Protein 2N5W (pdb70)

Foldseek 3Di:
DDDVDPDD

Sequence (8 aa):
GSWSFEVAGSWSFEVAGSWSFEVAGSWSFEVAGSWSFEVAGSWSFEVAGSWSFEVAGSWSFEVAGSWSFEVAGSWSFEVAGSWSFEVAGSWSFEVAGSWSFEVAGSWSFEVAGSWSFEVAGSWSFEVAGSWSFEVAGSWSFEVAGSWSFEVAGSWSFEVA

Radius of gyration: 5.56 Å; Cα contacts (8 Å, |Δi|>4): 5; chains: 1; bounding box: 6×10×13 Å

Structure (mmCIF, N/CA/C/O backbone):
data_2N5W
#
_entry.id   2N5W
#
loop_
_atom_site.group_PDB
_atom_site.id
_atom_site.type_symbol
_atom_site.label_atom_id
_atom_site.label_alt_id
_atom_site.label_comp_id
_atom_site.label_asym_id
_atom_site.label_entity_id
_atom_site.label_seq_id
_atom_site.pdbx_PDB_ins_code
_atom_site.Cartn_x
_atom_site.Cartn_y
_atom_site.Cartn_z
_atom_site.occupancy
_atom_site.B_iso_or_equiv
_atom_site.auth_seq_id
_atom_site.auth_comp_id
_atom_site.auth_asym_id
_atom_site.auth_atom_id
_atom_site.pdbx_PDB_model_num
ATOM 57 N N . GLY A 1 3 ? 6.989 4.573 -4.796 1.00 62.44 3 GLY A N 1
ATOM 58 C CA . GLY A 1 3 ? 6.951 4.197 -6.198 1.00 33.14 3 GLY A CA 1
ATOM 59 C C . GLY A 1 3 ? 7.599 5.233 -7.094 1.00 12.52 3 GLY A C 1
ATOM 60 O O . GLY A 1 3 ? 7.328 6.428 -6.969 1.00 60.25 3 GLY A O 1
ATOM 64 N N . SER A 1 4 ? 8.459 4.777 -7.999 1.00 34.33 4 SER A N 1
ATOM 65 C CA . SER A 1 4 ? 9.152 5.674 -8.916 1.00 34.22 4 SER A CA 1
ATOM 66 C C . SER A 1 4 ? 8.342 5.877 -10.193 1.00 31.11 4 SER A C 1
ATOM 67 O O . SER A 1 4 ? 7.199 5.432 -10.293 1.00 74.30 4 SER A O 1
ATOM 75 N N . TRP A 1 5 ? 8.943 6.552 -11.166 1.00 22.13 5 TRP A N 1
ATOM 76 C CA . TRP A 1 5 ? 8.279 6.815 -12.437 1.00 73.32 5 TRP A CA 1
ATOM 77 C C . TRP A 1 5 ? 8.540 5.689 -13.431 1.00 65.42 5 TRP A C 1
ATOM 78 O O . TRP A 1 5 ? 7.652 4.888 -13.725 1.00 4.34 5 TRP A O 1
ATOM 99 N N . SER A 1 6 ? 9.765 5.632 -13.946 1.00 55.33 6 SER A N 1
ATOM 100 C CA . SER A 1 6 ? 10.142 4.606 -14.911 1.00 34.43 6 SER A CA 1
ATOM 101 C C . SER A 1 6 ? 10.203 3.233 -14.247 1.00 11.21 6 SER A C 1
ATOM 102 O O . SER A 1 6 ? 10.792 2.979 -13.228 1.00 24.55 6 SER A O 1
ATOM 142 N N . PHE A 1 9 ? 7.851 -0.189 -9.025 1.00 51.34 9 PHE A N 1
ATOM 143 C CA . PHE A 1 9 ? 8.058 0.673 -7.868 1.00 3.52 9 PHE A CA 1
ATOM 144 C C . PHE A 1 9 ? 9.408 0.392 -7.215 1.00 23.43 9 PHE A C 1
ATOM 145 O O . PHE A 1 9 ? 10.196 -0.410 -7.716 1.00 1.31 9 PHE A O 1
ATOM 162 N N . GLU A 1 10 ? 9.667 1.057 -6.094 1.00 1.45 10 GLU A N 1
ATOM 163 C CA . GLU A 1 10 ? 10.922 0.880 -5.373 1.00 22.43 10 GLU A CA 1
ATOM 164 C C . GLU A 1 10 ? 10.688 0.179 -4.037 1.00 41.42 10 GLU A C 1
ATOM 165 O O . GLU A 1 10 ? 11.540 -0.568 -3.558 1.00 23.53 10 GLU A O 1
ATOM 177 N N . VAL A 1 11 ? 9.526 0.428 -3.441 1.00 4.21 11 VAL A N 1
ATOM 178 C CA . VAL A 1 11 ? 9.179 -0.178 -2.161 1.00 53.22 11 VAL A CA 1
ATOM 179 C C . VAL A 1 11 ? 8.964 -1.680 -2.305 1.00 24.42 11 VAL A C 1
ATOM 180 O O . VAL A 1 11 ? 9.158 -2.486 -1.433 1.00 71.41 11 VAL A O 1
ATOM 212 N N . ALA A 1 13 ? 6.039 -2.919 -2.798 1.00 65.42 13 ALA A N 1
ATOM 213 C CA . ALA A 1 13 ? 4.607 -3.018 -2.545 1.00 44.33 13 ALA A CA 1
ATOM 214 C C . ALA A 1 13 ? 4.219 -4.433 -2.130 1.00 1.41 13 ALA A C 1
ATOM 215 O O . ALA A 1 13 ? 3.779 -5.233 -2.956 1.00 32.54 13 ALA A O 1
ATOM 278 N N . GLY A 1 3 ? 6.147 4.754 -5.337 1.00 23.45 3 GLY A N 2
ATOM 279 C CA . GLY A 1 3 ? 5.335 5.137 -6.476 1.00 42.15 3 GLY A CA 2
ATOM 280 C C . GLY A 1 3 ? 6.119 5.924 -7.508 1.00 71.33 3 GLY A C 2
ATOM 281 O O . GLY A 1 3 ? 5.668 6.969 -7.976 1.00 12.44 3 GLY A O 2
ATOM 285 N N . SER A 1 4 ? 7.297 5.421 -7.864 1.00 1.23 4 SER A N 2
ATOM 286 C CA . SER A 1 4 ? 8.148 6.087 -8.843 1.00 1.12 4 SER A CA 2
ATOM 287 C C . SER A 1 4 ? 7.442 6.197 -10.191 1.00 11.53 4 SER A C 2
ATOM 288 O O . SER A 1 4 ? 6.408 5.569 -10.415 1.00 33.41 4 SER A O 2
ATOM 296 N N . TRP A 1 5 ? 8.008 7.001 -11.084 1.00 22.23 5 TRP A N 2
ATOM 297 C CA . TRP A 1 5 ? 7.433 7.194 -12.410 1.00 45.42 5 TRP A CA 2
ATOM 298 C C . TRP A 1 5 ? 7.980 6.167 -13.396 1.00 1.34 5 TRP A C 2
ATOM 299 O O . TRP A 1 5 ? 7.276 5.239 -13.793 1.00 41.35 5 TRP A O 2
ATOM 320 N N . SER A 1 6 ? 9.239 6.339 -13.785 1.00 42.24 6 SER A N 2
ATOM 321 C CA . SER A 1 6 ? 9.879 5.428 -14.728 1.00 12.35 6 SER A CA 2
ATOM 322 C C . SER A 1 6 ? 10.111 4.062 -14.090 1.00 30.13 6 SER A C 2
ATOM 323 O O . SER A 1 6 ? 10.228 3.856 -12.908 1.00 61.25 6 SER A O 2
ATOM 363 N N . PHE A 1 9 ? 7.376 -0.942 -10.355 1.00 35.14 9 PHE A N 2
ATOM 364 C CA . PHE A 1 9 ? 7.013 -0.400 -9.050 1.00 42.44 9 PHE A CA 2
ATOM 365 C C . PHE A 1 9 ? 8.137 -0.614 -8.041 1.00 43.50 9 PHE A C 2
ATOM 366 O O . PHE A 1 9 ? 8.752 -1.679 -7.998 1.00 50.43 9 PHE A O 2
ATOM 383 N N . GLU A 1 10 ? 8.400 0.408 -7.231 1.00 72.52 10 GLU A N 2
ATOM 384 C CA . GLU A 1 10 ? 9.451 0.332 -6.223 1.00 73.42 10 GLU A CA 2
ATOM 385 C C . GLU A 1 10 ? 8.891 0.612 -4.831 1.00 60.05 10 GLU A C 2
ATOM 386 O O . GLU A 1 10 ? 9.606 1.079 -3.945 1.00 23.21 10 GLU A O 2
ATOM 398 N N . VAL A 1 11 ? 7.606 0.324 -4.648 1.00 4.14 11 VAL A N 2
ATOM 399 C CA . VAL A 1 11 ? 6.950 0.544 -3.365 1.00 14.23 11 VAL A CA 2
ATOM 400 C C . VAL A 1 11 ? 7.556 -0.337 -2.279 1.00 34.54 11 VAL A C 2
ATOM 401 O O . VAL A 1 11 ? 7.502 -0.106 -1.099 1.00 71.43 11 VAL A O 2
ATOM 433 N N . ALA A 1 13 ? 6.436 -2.900 -1.220 1.00 70.12 13 ALA A N 2
ATOM 434 C CA . ALA A 1 13 ? 5.326 -3.326 -0.377 1.00 74.14 13 ALA A CA 2
ATOM 435 C C . ALA A 1 13 ? 5.263 -2.504 0.905 1.00 4.14 13 ALA A C 2
ATOM 436 O O . ALA A 1 13 ? 4.194 -2.329 1.490 1.00 13.14 13 ALA A O 2
ATOM 499 N N . GLY A 1 3 ? 5.801 4.689 -5.439 1.00 13.33 3 GLY A N 3
ATOM 500 C CA . GLY A 1 3 ? 5.126 5.466 -6.462 1.00 70.01 3 GLY A CA 3
ATOM 501 C C . GLY A 1 3 ? 6.096 6.179 -7.383 1.00 63.31 3 GLY A C 3
ATOM 502 O O . GLY A 1 3 ? 6.298 7.388 -7.268 1.00 74.42 3 GLY A O 3
ATOM 506 N N . SER A 1 4 ? 6.701 5.428 -8.299 1.00 14.23 4 SER A N 3
ATOM 507 C CA . SER A 1 4 ? 7.660 5.995 -9.240 1.00 33.33 4 SER A CA 3
ATOM 508 C C . SER A 1 4 ? 7.059 6.085 -10.639 1.00 62.54 4 SER A C 3
ATOM 509 O O . SER A 1 4 ? 6.070 5.419 -10.946 1.00 64.51 4 SER A O 3
ATOM 517 N N . TRP A 1 5 ? 7.664 6.912 -11.483 1.00 42.44 5 TRP A N 3
ATOM 518 C CA . TRP A 1 5 ? 7.190 7.090 -12.851 1.00 52.31 5 TRP A CA 3
ATOM 519 C C . TRP A 1 5 ? 7.854 6.091 -13.792 1.00 2.20 5 TRP A C 3
ATOM 520 O O . TRP A 1 5 ? 7.222 5.138 -14.247 1.00 10.10 5 TRP A O 3
ATOM 541 N N . SER A 1 6 ? 9.132 6.315 -14.080 1.00 4.34 6 SER A N 3
ATOM 542 C CA . SER A 1 6 ? 9.881 5.436 -14.970 1.00 22.13 6 SER A CA 3
ATOM 543 C C . SER A 1 6 ? 10.120 4.078 -14.317 1.00 33.40 6 SER A C 3
ATOM 544 O O . SER A 1 6 ? 9.897 3.811 -13.164 1.00 33.45 6 SER A O 3
ATOM 584 N N . PHE A 1 9 ? 7.877 -1.048 -10.610 1.00 52.44 9 PHE A N 3
ATOM 585 C CA . PHE A 1 9 ? 7.305 -0.502 -9.385 1.00 33.32 9 PHE A CA 3
ATOM 586 C C . PHE A 1 9 ? 8.350 -0.445 -8.275 1.00 64.00 9 PHE A C 3
ATOM 587 O O . PHE A 1 9 ? 9.177 -1.346 -8.141 1.00 65.21 9 PHE A O 3
ATOM 604 N N . GLU A 1 10 ? 8.306 0.622 -7.483 1.00 21.42 10 GLU A N 3
ATOM 605 C CA . GLU A 1 10 ? 9.251 0.797 -6.386 1.00 15.23 10 GLU A CA 3
ATOM 606 C C . GLU A 1 10 ? 8.521 1.131 -5.088 1.00 33.02 10 GLU A C 3
ATOM 607 O O . GLU A 1 10 ? 8.827 2.124 -4.428 1.00 10.11 10 GLU A O 3
ATOM 619 N N . VAL A 1 11 ? 7.553 0.294 -4.728 1.00 32.12 11 VAL A N 3
ATOM 620 C CA . VAL A 1 11 ? 6.779 0.499 -3.509 1.00 70.32 11 VAL A CA 3
ATOM 621 C C . VAL A 1 11 ? 7.142 -0.534 -2.448 1.00 1.53 11 VAL A C 3
ATOM 622 O O . VAL A 1 11 ? 7.151 -0.324 -1.263 1.00 71.11 11 VAL A O 3
ATOM 654 N N . ALA A 1 13 ? 5.345 -3.133 -1.867 1.00 70.23 13 ALA A N 3
ATOM 655 C CA . ALA A 1 13 ? 4.073 -3.826 -1.700 1.00 43.32 13 ALA A CA 3
ATOM 656 C C . ALA A 1 13 ? 4.020 -4.561 -0.366 1.00 31.35 13 ALA A C 3
ATOM 657 O O . ALA A 1 13 ? 4.038 -5.792 -0.323 1.00 70.11 13 ALA A O 3
ATOM 720 N N . GLY A 1 3 ? 6.078 4.742 -5.416 1.00 62.32 3 GLY A N 4
ATOM 721 C CA . GLY A 1 3 ? 5.533 5.182 -6.687 1.00 10.10 3 GLY A CA 4
ATOM 722 C C . GLY A 1 3 ? 6.530 5.984 -7.499 1.00 65.02 3 GLY A C 4
ATOM 723 O O . GLY A 1 3 ? 6.702 7.183 -7.277 1.00 35.51 3 GLY A O 4
ATOM 727 N N . SER A 1 4 ? 7.192 5.321 -8.443 1.00 1.35 4 SER A N 4
ATOM 728 C CA . SER A 1 4 ? 8.182 5.979 -9.287 1.00 63.11 4 SER A CA 4
ATOM 729 C C . SER A 1 4 ? 7.769 5.921 -10.755 1.00 12.54 4 SER A C 4
ATOM 730 O O . SER A 1 4 ? 6.784 5.273 -11.108 1.00 51.11 4 SER A O 4
ATOM 738 N N . TRP A 1 5 ? 8.528 6.604 -11.603 1.00 42.25 5 TRP A N 4
ATOM 739 C CA . TRP A 1 5 ? 8.241 6.632 -13.033 1.00 64.33 5 TRP A CA 4
ATOM 740 C C . TRP A 1 5 ? 8.947 5.487 -13.752 1.00 40.11 5 TRP A C 4
ATOM 741 O O . TRP A 1 5 ? 8.312 4.519 -14.170 1.00 20.34 5 TRP A O 4
ATOM 762 N N . SER A 1 6 ? 10.264 5.604 -13.893 1.00 55.40 6 SER A N 4
ATOM 763 C CA . SER A 1 6 ? 11.055 4.580 -14.565 1.00 13.30 6 SER A CA 4
ATOM 764 C C . SER A 1 6 ? 11.105 3.301 -13.735 1.00 5.33 6 SER A C 4
ATOM 765 O O . SER A 1 6 ? 10.911 3.234 -12.548 1.00 33.53 6 SER A O 4
ATOM 805 N N . PHE A 1 9 ? 7.157 0.488 -10.646 1.00 62.31 9 PHE A N 4
ATOM 806 C CA . PHE A 1 9 ? 6.993 1.145 -9.355 1.00 30.33 9 PHE A CA 4
ATOM 807 C C . PHE A 1 9 ? 8.111 0.746 -8.395 1.00 74.14 9 PHE A C 4
ATOM 808 O O . PHE A 1 9 ? 8.851 -0.204 -8.650 1.00 12.42 9 PHE A O 4
ATOM 825 N N . GLU A 1 10 ? 8.226 1.479 -7.293 1.00 13.24 10 GLU A N 4
ATOM 826 C CA . GLU A 1 10 ? 9.254 1.203 -6.296 1.00 73.21 10 GLU A CA 4
ATOM 827 C C . GLU A 1 10 ? 8.643 1.084 -4.903 1.00 11.13 10 GLU A C 4
ATOM 828 O O . GLU A 1 10 ? 9.309 1.331 -3.897 1.00 41.54 10 GLU A O 4
ATOM 840 N N . VAL A 1 11 ? 7.370 0.704 -4.851 1.00 41.34 11 VAL A N 4
ATOM 841 C CA . VAL A 1 11 ? 6.668 0.552 -3.582 1.00 63.15 11 VAL A CA 4
ATOM 842 C C . VAL A 1 11 ? 7.294 -0.552 -2.738 1.00 31.14 11 VAL A C 4
ATOM 843 O O . VAL A 1 11 ? 7.219 -0.623 -1.539 1.00 65.10 11 VAL A O 4
ATOM 875 N N . ALA A 1 13 ? 6.269 -3.303 -2.264 1.00 2.05 13 ALA A N 4
ATOM 876 C CA . ALA A 1 13 ? 5.188 -3.917 -1.503 1.00 54.23 13 ALA A CA 4
ATOM 877 C C . ALA A 1 13 ? 5.193 -3.437 -0.056 1.00 20.32 13 ALA A C 4
ATOM 878 O O . ALA A 1 13 ? 4.160 -3.446 0.615 1.00 21.30 13 ALA A O 4
ATOM 941 N N . GLY A 1 3 ? 7.098 5.004 -4.491 1.00 32.04 3 GLY A N 5
ATOM 942 C CA . GLY A 1 3 ? 6.521 5.780 -5.572 1.00 51.44 3 GLY A CA 5
ATOM 943 C C . GLY A 1 3 ? 7.542 6.148 -6.631 1.00 10.23 3 GLY A C 5
ATOM 944 O O . GLY A 1 3 ? 8.620 6.651 -6.314 1.00 41.14 3 GLY A O 5
ATOM 948 N N . SER A 1 4 ? 7.203 5.896 -7.891 1.00 22.41 4 SER A N 5
ATOM 949 C CA . SER A 1 4 ? 8.101 6.198 -8.999 1.00 40.42 4 SER A CA 5
ATOM 950 C C . SER A 1 4 ? 7.337 6.253 -10.318 1.00 74.34 4 SER A C 5
ATOM 951 O O . SER A 1 4 ? 6.269 5.656 -10.454 1.00 74.43 4 SER A O 5
ATOM 959 N N . TRP A 1 5 ? 7.891 6.972 -11.287 1.00 3.42 5 TRP A N 5
ATOM 960 C CA . TRP A 1 5 ? 7.262 7.105 -12.596 1.00 44.51 5 TRP A CA 5
ATOM 961 C C . TRP A 1 5 ? 7.723 5.997 -13.536 1.00 42.35 5 TRP A C 5
ATOM 962 O O . TRP A 1 5 ? 6.967 5.076 -13.842 1.00 73.42 5 TRP A O 5
ATOM 983 N N . SER A 1 6 ? 8.968 6.093 -13.992 1.00 2.10 6 SER A N 5
ATOM 984 C CA . SER A 1 6 ? 9.528 5.100 -14.901 1.00 21.21 6 SER A CA 5
ATOM 985 C C . SER A 1 6 ? 9.724 3.763 -14.191 1.00 53.34 6 SER A C 5
ATOM 986 O O . SER A 1 6 ? 9.670 3.593 -13.000 1.00 4.21 6 SER A O 5
ATOM 1026 N N . PHE A 1 9 ? 7.340 -0.660 -9.901 1.00 35.03 9 PHE A N 5
ATOM 1027 C CA . PHE A 1 9 ? 6.991 0.059 -8.681 1.00 34.22 9 PHE A CA 5
ATOM 1028 C C . PHE A 1 9 ? 8.063 -0.130 -7.612 1.00 64.14 9 PHE A C 5
ATOM 1029 O O . PHE A 1 9 ? 8.542 -1.241 -7.390 1.00 25.44 9 PHE A O 5
ATOM 1046 N N . GLU A 1 10 ? 8.435 0.964 -6.956 1.00 4.23 10 GLU A N 5
ATOM 1047 C CA . GLU A 1 10 ? 9.453 0.919 -5.912 1.00 14.22 10 GLU A CA 5
ATOM 1048 C C . GLU A 1 10 ? 8.826 1.108 -4.533 1.00 61.12 10 GLU A C 5
ATOM 1049 O O . GLU A 1 10 ? 9.351 1.842 -3.696 1.00 15.32 10 GLU A O 5
ATOM 1061 N N . VAL A 1 11 ? 7.700 0.440 -4.305 1.00 31.31 11 VAL A N 5
ATOM 1062 C CA . VAL A 1 11 ? 7.001 0.532 -3.029 1.00 1.54 11 VAL A CA 5
ATOM 1063 C C . VAL A 1 11 ? 7.227 -0.718 -2.186 1.00 50.03 11 VAL A C 5
ATOM 1064 O O . VAL A 1 11 ? 7.138 -0.762 -0.987 1.00 43.34 11 VAL A O 5
ATOM 1096 N N . ALA A 1 13 ? 5.286 -3.267 -2.378 1.00 23.10 13 ALA A N 5
ATOM 1097 C CA . ALA A 1 13 ? 3.978 -3.903 -2.468 1.00 54.42 13 ALA A CA 5
ATOM 1098 C C . ALA A 1 13 ? 3.769 -4.893 -1.328 1.00 35.12 13 ALA A C 5
ATOM 1099 O O . ALA A 1 13 ? 3.937 -6.101 -1.503 1.00 54.41 13 ALA A O 5
ATOM 1162 N N . GLY A 1 3 ? 6.536 3.954 -6.083 1.00 24.23 3 GLY A N 6
ATOM 1163 C CA . GLY A 1 3 ? 5.978 3.863 -7.419 1.00 32.00 3 GLY A CA 6
ATOM 1164 C C . GLY A 1 3 ? 6.651 4.809 -8.394 1.00 74.51 3 GLY A C 6
ATOM 1165 O O . GLY A 1 3 ? 6.017 5.724 -8.919 1.00 10.21 3 GLY A O 6
ATOM 1169 N N . SER A 1 4 ? 7.939 4.588 -8.636 1.00 52.35 4 SER A N 6
ATOM 1170 C CA . SER A 1 4 ? 8.700 5.432 -9.551 1.00 33.50 4 SER A CA 6
ATOM 1171 C C . SER A 1 4 ? 8.200 5.268 -10.983 1.00 41.53 4 SER A C 6
ATOM 1172 O O . SER A 1 4 ? 7.605 4.249 -11.332 1.00 61.12 4 SER A O 6
ATOM 1180 N N . TRP A 1 5 ? 8.447 6.280 -11.807 1.00 55.25 5 TRP A N 6
ATOM 1181 C CA . TRP A 1 5 ? 8.022 6.250 -13.203 1.00 11.05 5 TRP A CA 6
ATOM 1182 C C . TRP A 1 5 ? 9.096 5.625 -14.085 1.00 64.42 5 TRP A C 6
ATOM 1183 O O . TRP A 1 5 ? 8.946 4.498 -14.559 1.00 14.44 5 TRP A O 6
ATOM 1204 N N . SER A 1 6 ? 10.181 6.362 -14.302 1.00 71.24 6 SER A N 6
ATOM 1205 C CA . SER A 1 6 ? 11.279 5.880 -15.132 1.00 22.23 6 SER A CA 6
ATOM 1206 C C . SER A 1 6 ? 12.130 4.867 -14.371 1.00 72.35 6 SER A C 6
ATOM 1207 O O . SER A 1 6 ? 13.273 5.034 -14.029 1.00 52.53 6 SER A O 6
ATOM 1247 N N . PHE A 1 9 ? 7.616 -0.085 -10.506 1.00 52.03 9 PHE A N 6
ATOM 1248 C CA . PHE A 1 9 ? 6.930 0.088 -9.231 1.00 24.32 9 PHE A CA 6
ATOM 1249 C C . PHE A 1 9 ? 7.864 -0.225 -8.065 1.00 40.20 9 PHE A C 6
ATOM 1250 O O . PHE A 1 9 ? 8.576 -1.228 -8.079 1.00 63.12 9 PHE A O 6
ATOM 1267 N N . GLU A 1 10 ? 7.854 0.643 -7.058 1.00 23.22 10 GLU A N 6
ATOM 1268 C CA . GLU A 1 10 ? 8.701 0.460 -5.885 1.00 1.01 10 GLU A CA 6
ATOM 1269 C C . GLU A 1 10 ? 7.881 0.553 -4.602 1.00 33.14 10 GLU A C 6
ATOM 1270 O O . GLU A 1 10 ? 8.401 0.903 -3.542 1.00 65.34 10 GLU A O 6
ATOM 1282 N N . VAL A 1 11 ? 6.593 0.238 -4.705 1.00 65.40 11 VAL A N 6
ATOM 1283 C CA . VAL A 1 11 ? 5.700 0.285 -3.554 1.00 30.52 11 VAL A CA 6
ATOM 1284 C C . VAL A 1 11 ? 6.176 -0.653 -2.450 1.00 72.52 11 VAL A C 6
ATOM 1285 O O . VAL A 1 11 ? 6.008 -0.468 -1.274 1.00 1.34 11 VAL A O 6
ATOM 1317 N N . ALA A 1 13 ? 4.916 -3.162 -1.486 1.00 3.03 13 ALA A N 6
ATOM 1318 C CA . ALA A 1 13 ? 3.745 -3.520 -0.695 1.00 24.11 13 ALA A CA 6
ATOM 1319 C C . ALA A 1 13 ? 3.705 -2.735 0.612 1.00 75.22 13 ALA A C 6
ATOM 1320 O O . ALA A 1 13 ? 2.957 -3.077 1.529 1.00 53.30 13 ALA A O 6
ATOM 1383 N N . GLY A 1 3 ? 7.534 5.034 -5.122 1.00 71.53 3 GLY A N 7
ATOM 1384 C CA . GLY A 1 3 ? 7.370 5.825 -6.328 1.00 31.04 3 GLY A CA 7
ATOM 1385 C C . GLY A 1 3 ? 8.103 5.232 -7.515 1.00 2.55 3 GLY A C 7
ATOM 1386 O O . GLY A 1 3 ? 7.818 4.110 -7.932 1.00 53.31 3 GLY A O 7
ATOM 1390 N N . SER A 1 4 ? 9.050 5.989 -8.061 1.00 22.43 4 SER A N 7
ATOM 1391 C CA . SER A 1 4 ? 9.823 5.534 -9.211 1.00 20.23 4 SER A CA 7
ATOM 1392 C C . SER A 1 4 ? 8.904 5.173 -10.374 1.00 64.11 4 SER A C 7
ATOM 1393 O O . SER A 1 4 ? 8.412 4.048 -10.464 1.00 41.35 4 SER A O 7
ATOM 1401 N N . TRP A 1 5 ? 8.679 6.135 -11.261 1.00 72.14 5 TRP A N 7
ATOM 1402 C CA . TRP A 1 5 ? 7.819 5.919 -12.420 1.00 3.50 5 TRP A CA 7
ATOM 1403 C C . TRP A 1 5 ? 8.614 5.346 -13.588 1.00 72.11 5 TRP A C 7
ATOM 1404 O O . TRP A 1 5 ? 8.480 4.169 -13.923 1.00 52.14 5 TRP A O 7
ATOM 1425 N N . SER A 1 6 ? 9.441 6.184 -14.204 1.00 41.30 6 SER A N 7
ATOM 1426 C CA . SER A 1 6 ? 10.255 5.760 -15.338 1.00 13.54 6 SER A CA 7
ATOM 1427 C C . SER A 1 6 ? 11.442 4.923 -14.871 1.00 53.03 6 SER A C 7
ATOM 1428 O O . SER A 1 6 ? 12.595 5.270 -14.906 1.00 11.05 6 SER A O 7
ATOM 1468 N N . PHE A 1 9 ? 8.298 -0.574 -10.579 1.00 40.11 9 PHE A N 7
ATOM 1469 C CA . PHE A 1 9 ? 7.680 -0.467 -9.263 1.00 15.41 9 PHE A CA 7
ATOM 1470 C C . PHE A 1 9 ? 8.735 -0.500 -8.162 1.00 2.14 9 PHE A C 7
ATOM 1471 O O . PHE A 1 9 ? 9.659 -1.312 -8.198 1.00 41.33 9 PHE A O 7
ATOM 1488 N N . GLU A 1 10 ? 8.590 0.389 -7.184 1.00 20.02 10 GLU A N 7
ATOM 1489 C CA . GLU A 1 10 ? 9.532 0.462 -6.073 1.00 13.21 10 GLU A CA 7
ATOM 1490 C C . GLU A 1 10 ? 8.804 0.733 -4.759 1.00 53.55 10 GLU A C 7
ATOM 1491 O O . GLU A 1 10 ? 9.374 1.297 -3.825 1.00 41.24 10 GLU A O 7
ATOM 1503 N N . VAL A 1 11 ? 7.539 0.328 -4.696 1.00 2.41 11 VAL A N 7
ATOM 1504 C CA . VAL A 1 11 ? 6.732 0.527 -3.498 1.00 22.31 11 VAL A CA 7
ATOM 1505 C C . VAL A 1 11 ? 6.926 -0.618 -2.509 1.00 52.43 11 VAL A C 7
ATOM 1506 O O . VAL A 1 11 ? 6.721 -0.543 -1.326 1.00 74.14 11 VAL A O 7
ATOM 1538 N N . ALA A 1 13 ? 5.090 -2.959 -2.095 1.00 50.43 13 ALA A N 7
ATOM 1539 C CA . ALA A 1 13 ? 3.780 -3.211 -1.507 1.00 44.12 13 ALA A CA 7
ATOM 1540 C C . ALA A 1 13 ? 3.735 -2.755 -0.053 1.00 33.43 13 ALA A C 7
ATOM 1541 O O . ALA A 1 13 ? 3.399 -3.534 0.841 1.00 3.52 13 ALA A O 7
ATOM 1604 N N . GLY A 1 3 ? 7.328 5.147 -4.671 1.00 3.20 3 GLY A N 8
ATOM 1605 C CA . GLY A 1 3 ? 6.823 5.567 -5.965 1.00 70.41 3 GLY A CA 8
ATOM 1606 C C . GLY A 1 3 ? 7.673 5.057 -7.112 1.00 73.12 3 GLY A C 8
ATOM 1607 O O . GLY A 1 3 ? 7.622 3.876 -7.454 1.00 74.44 3 GLY A O 8
ATOM 1611 N N . SER A 1 4 ? 8.455 5.950 -7.709 1.00 45.12 4 SER A N 8
ATOM 1612 C CA . SER A 1 4 ? 9.316 5.585 -8.829 1.00 10.45 4 SER A CA 8
ATOM 1613 C C . SER A 1 4 ? 8.496 5.009 -9.979 1.00 20.23 4 SER A C 8
ATOM 1614 O O . SER A 1 4 ? 8.194 3.816 -10.003 1.00 20.32 4 SER A O 8
ATOM 1622 N N . TRP A 1 5 ? 8.139 5.865 -10.929 1.00 65.35 5 TRP A N 8
ATOM 1623 C CA . TRP A 1 5 ? 7.354 5.441 -12.083 1.00 42.34 5 TRP A CA 8
ATOM 1624 C C . TRP A 1 5 ? 8.261 5.017 -13.233 1.00 62.10 5 TRP A C 8
ATOM 1625 O O . TRP A 1 5 ? 8.383 3.830 -13.534 1.00 72.40 5 TRP A O 8
ATOM 1646 N N . SER A 1 6 ? 8.896 5.994 -13.872 1.00 42.21 6 SER A N 8
ATOM 1647 C CA . SER A 1 6 ? 9.790 5.721 -14.992 1.00 11.25 6 SER A CA 8
ATOM 1648 C C . SER A 1 6 ? 11.109 5.131 -14.502 1.00 71.12 6 SER A C 8
ATOM 1649 O O . SER A 1 6 ? 12.157 5.722 -14.444 1.00 22.00 6 SER A O 8
ATOM 1689 N N . PHE A 1 9 ? 9.169 -0.780 -10.182 1.00 1.42 9 PHE A N 8
ATOM 1690 C CA . PHE A 1 9 ? 8.349 -0.726 -8.977 1.00 51.33 9 PHE A CA 8
ATOM 1691 C C . PHE A 1 9 ? 9.222 -0.696 -7.726 1.00 34.30 9 PHE A C 8
ATOM 1692 O O . PHE A 1 9 ? 10.161 -1.480 -7.594 1.00 33.33 9 PHE A O 8
ATOM 1709 N N . GLU A 1 10 ? 8.904 0.214 -6.811 1.00 54.52 10 GLU A N 8
ATOM 1710 C CA . GLU A 1 10 ? 9.660 0.347 -5.571 1.00 54.14 10 GLU A CA 8
ATOM 1711 C C . GLU A 1 10 ? 8.769 0.086 -4.360 1.00 74.33 10 GLU A C 8
ATOM 1712 O O . GLU A 1 10 ? 9.226 -0.423 -3.337 1.00 63.31 10 GLU A O 8
ATOM 1724 N N . VAL A 1 11 ? 7.493 0.438 -4.484 1.00 50.53 11 VAL A N 8
ATOM 1725 C CA . VAL A 1 11 ? 6.537 0.242 -3.401 1.00 52.23 11 VAL A CA 8
ATOM 1726 C C . VAL A 1 11 ? 6.568 -1.195 -2.894 1.00 64.10 11 VAL A C 8
ATOM 1727 O O . VAL A 1 11 ? 6.393 -1.522 -1.750 1.00 13.23 11 VAL A O 8
ATOM 1759 N N . ALA A 1 13 ? 4.432 -3.220 -3.084 1.00 23.15 13 ALA A N 8
ATOM 1760 C CA . ALA A 1 13 ? 3.132 -3.472 -2.475 1.00 21.33 13 ALA A CA 8
ATOM 1761 C C . ALA A 1 13 ? 3.250 -3.593 -0.959 1.00 53.22 13 ALA A C 8
ATOM 1762 O O . ALA A 1 13 ? 2.466 -4.296 -0.320 1.00 62.32 13 ALA A O 8
ATOM 1825 N N . GLY A 1 3 ? 6.645 5.783 -5.413 1.00 31.14 3 GLY A N 9
ATOM 1826 C CA . GLY A 1 3 ? 6.018 6.073 -6.689 1.00 64.31 3 GLY A CA 9
ATOM 1827 C C . GLY A 1 3 ? 6.792 5.497 -7.859 1.00 30.14 3 GLY A C 9
ATOM 1828 O O . GLY A 1 3 ? 7.913 5.920 -8.139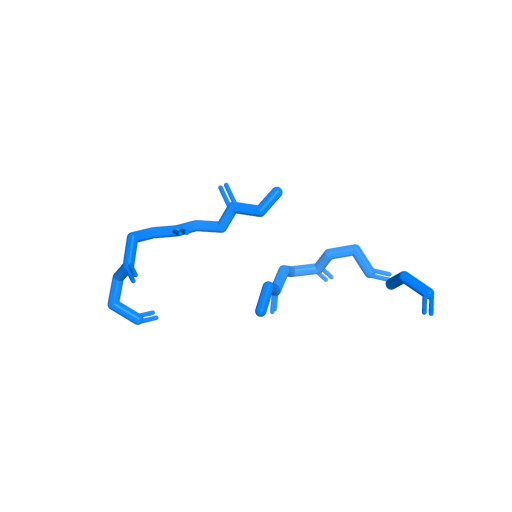 1.00 2.51 3 GLY A O 9
ATOM 1832 N N . SER A 1 4 ? 6.193 4.527 -8.542 1.00 50.03 4 SER A N 9
ATOM 1833 C CA . SER A 1 4 ? 6.835 3.888 -9.685 1.00 4.12 4 SER A CA 9
ATOM 1834 C C . SER A 1 4 ? 6.904 4.842 -10.873 1.00 55.15 4 SER A C 9
ATOM 1835 O O . SER A 1 4 ? 6.004 4.869 -11.713 1.00 40.54 4 SER A O 9
ATOM 1843 N N . TRP A 1 5 ? 7.976 5.622 -10.936 1.00 42.55 5 TRP A N 9
ATOM 1844 C CA . TRP A 1 5 ? 8.163 6.579 -12.022 1.00 33.31 5 TRP A CA 9
ATOM 1845 C C . TRP A 1 5 ? 8.904 5.938 -13.190 1.00 52.23 5 TRP A C 9
ATOM 1846 O O . TRP A 1 5 ? 8.314 5.660 -14.234 1.00 54.32 5 TRP A O 9
ATOM 1867 N N . SER A 1 6 ? 10.200 5.706 -13.008 1.00 12.11 6 SER A N 9
ATOM 1868 C CA . SER A 1 6 ? 11.022 5.101 -14.049 1.00 40.22 6 SER A CA 9
ATOM 1869 C C . SER A 1 6 ? 10.777 3.598 -14.130 1.00 72.50 6 SER A C 9
ATOM 1870 O O . SER A 1 6 ? 11.588 2.745 -13.872 1.00 61.14 6 SER A O 9
ATOM 1910 N N . PHE A 1 9 ? 8.290 -1.371 -10.106 1.00 51.01 9 PHE A N 9
ATOM 1911 C CA . PHE A 1 9 ? 7.656 -0.889 -8.884 1.00 60.43 9 PHE A CA 9
ATOM 1912 C C . PHE A 1 9 ? 8.674 -0.206 -7.976 1.00 42.03 9 PHE A C 9
ATOM 1913 O O . PHE A 1 9 ? 9.771 -0.720 -7.760 1.00 20.02 9 PHE A O 9
ATOM 1930 N N . GLU A 1 10 ? 8.302 0.956 -7.449 1.00 11.21 10 GLU A N 9
ATOM 1931 C CA . GLU A 1 10 ? 9.183 1.711 -6.566 1.00 22.34 10 GLU A CA 9
ATOM 1932 C C . GLU A 1 10 ? 8.584 1.824 -5.167 1.00 2.23 10 GLU A C 9
ATOM 1933 O O . GLU A 1 10 ? 9.307 1.936 -4.177 1.00 4.14 10 GLU A O 9
ATOM 1945 N N . VAL A 1 11 ? 7.257 1.795 -5.093 1.00 43.13 11 VAL A N 9
ATOM 1946 C CA . VAL A 1 11 ? 6.560 1.894 -3.817 1.00 12.12 11 VAL A CA 9
ATOM 1947 C C . VAL A 1 11 ? 7.071 0.851 -2.829 1.00 53.21 11 VAL A C 9
ATOM 1948 O O . VAL A 1 11 ? 7.121 1.003 -1.637 1.00 11.41 11 VAL A O 9
ATOM 1980 N N . ALA A 1 13 ? 5.627 -1.545 -1.780 1.00 43.23 13 ALA A N 9
ATOM 1981 C CA . ALA A 1 13 ? 4.542 -1.804 -0.843 1.00 13.33 13 ALA A CA 9
ATOM 1982 C C . ALA A 1 13 ? 4.677 -0.939 0.406 1.00 54.31 13 ALA A C 9
ATOM 1983 O O . ALA A 1 13 ? 5.541 -1.181 1.250 1.00 55.42 13 ALA A O 9
ATOM 2046 N N . GLY A 1 3 ? 6.458 5.788 -5.147 1.00 33.32 3 GLY A N 10
ATOM 2047 C CA . GLY A 1 3 ? 6.409 5.529 -6.574 1.00 13.50 3 GLY A CA 10
ATOM 2048 C C . GLY A 1 3 ? 7.693 5.919 -7.278 1.00 64.41 3 GLY A C 10
ATOM 2049 O O . GLY A 1 3 ? 8.078 7.088 -7.281 1.00 22.14 3 GLY A O 10
ATOM 2053 N N . SER A 1 4 ? 8.360 4.936 -7.876 1.00 11.12 4 SER A N 10
ATOM 2054 C CA . SER A 1 4 ? 9.612 5.181 -8.582 1.00 21.12 4 SER A CA 10
ATOM 2055 C C . SER A 1 4 ? 9.387 6.085 -9.790 1.00 12.23 4 SER A C 10
ATOM 2056 O O . SER A 1 4 ? 8.285 6.592 -10.003 1.00 22.34 4 SER A O 10
ATOM 2064 N N . TRP A 1 5 ? 10.438 6.283 -10.577 1.00 22.14 5 TRP A N 10
ATOM 2065 C CA . TRP A 1 5 ? 10.356 7.126 -11.764 1.00 3.32 5 TRP A CA 10
ATOM 2066 C C . TRP A 1 5 ? 9.941 6.311 -12.983 1.00 70.22 5 TRP A C 10
ATOM 2067 O O . TRP A 1 5 ? 8.812 6.423 -13.461 1.00 43.25 5 TRP A O 10
ATOM 2088 N N . SER A 1 6 ? 10.860 5.490 -13.482 1.00 32.11 6 SER A N 10
ATOM 2089 C CA . SER A 1 6 ? 10.589 4.658 -14.649 1.00 22.05 6 SER A CA 10
ATOM 2090 C C . SER A 1 6 ? 9.501 3.632 -14.344 1.00 4.51 6 SER A C 10
ATOM 2091 O O . SER A 1 6 ? 8.841 3.596 -13.337 1.00 53.40 6 SER A O 10
ATOM 2131 N N . PHE A 1 9 ? 7.309 0.181 -9.598 1.00 44.35 9 PHE A N 10
ATOM 2132 C CA . PHE A 1 9 ? 7.236 1.094 -8.464 1.00 1.14 9 PHE A CA 10
ATOM 2133 C C . PHE A 1 9 ? 8.576 1.168 -7.738 1.00 3.22 9 PHE A C 10
ATOM 2134 O O . PHE A 1 9 ? 9.585 0.656 -8.222 1.00 52.34 9 PHE A O 10
ATOM 2151 N N . GLU A 1 10 ? 8.577 1.810 -6.573 1.00 63.34 10 GLU A N 10
ATOM 2152 C CA . GLU A 1 10 ? 9.793 1.952 -5.782 1.00 4.15 10 GLU A CA 10
ATOM 2153 C C . GLU A 1 10 ? 9.677 1.190 -4.465 1.00 25.43 10 GLU A C 10
ATOM 2154 O O . GLU A 1 10 ? 10.614 0.512 -4.042 1.00 63.23 10 GLU A O 10
ATOM 2166 N N . VAL A 1 11 ? 8.521 1.306 -3.820 1.00 11.31 11 VAL A N 10
ATOM 2167 C CA . VAL A 1 11 ? 8.281 0.628 -2.552 1.00 0.55 11 VAL A CA 10
ATOM 2168 C C . VAL A 1 11 ? 8.453 -0.880 -2.693 1.00 53.34 11 VAL A C 10
ATOM 2169 O O . VAL A 1 11 ? 8.705 -1.629 -1.787 1.00 15.15 11 VAL A O 10
ATOM 2201 N N . ALA A 1 13 ? 6.111 -2.884 -3.292 1.00 54.14 13 ALA A N 10
ATOM 2202 C CA . ALA A 1 13 ? 4.974 -3.467 -2.590 1.00 63.10 13 ALA A CA 10
ATOM 2203 C C . ALA A 1 13 ? 5.389 -3.999 -1.222 1.00 74.44 13 ALA A C 10
ATOM 2204 O O . ALA A 1 13 ? 5.788 -5.157 -1.091 1.00 72.23 13 ALA A O 10
ATOM 2267 N N . GLY A 1 3 ? 7.990 5.485 -4.588 1.00 65.22 3 GLY A N 11
ATOM 2268 C CA . GLY A 1 3 ? 7.698 6.288 -5.761 1.00 3.00 3 GLY A CA 11
ATOM 2269 C C . GLY A 1 3 ? 8.706 6.077 -6.874 1.00 15.11 3 GLY A C 11
ATOM 2270 O O . GLY A 1 3 ? 9.884 6.400 -6.723 1.00 71.42 3 GLY A O 11
ATOM 2274 N N . SER A 1 4 ? 8.242 5.533 -7.994 1.00 71.53 4 SER A N 11
ATOM 2275 C CA . SER A 1 4 ? 9.112 5.274 -9.135 1.00 60.54 4 SER A CA 11
ATOM 2276 C C . SER A 1 4 ? 8.318 4.699 -10.305 1.00 10.23 4 SER A C 11
ATOM 2277 O O . SER A 1 4 ? 7.870 3.554 -10.261 1.00 73.44 4 SER A O 11
ATOM 2285 N N . TRP A 1 5 ? 8.149 5.503 -11.348 1.00 15.52 5 TRP A N 11
ATOM 2286 C CA . TRP A 1 5 ? 7.408 5.076 -12.530 1.00 5.22 5 TRP A CA 11
ATOM 2287 C C . TRP A 1 5 ? 8.348 4.494 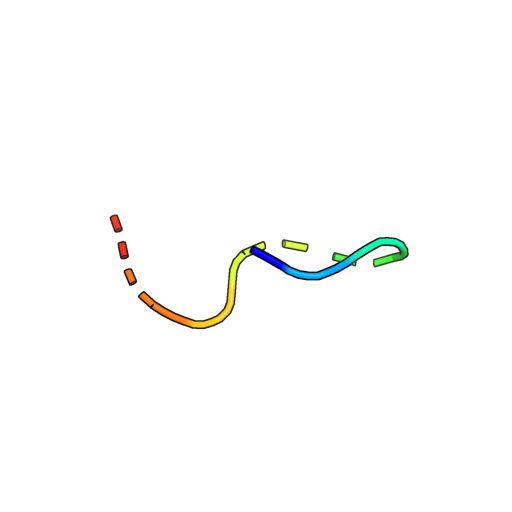-13.579 1.00 65.35 5 TRP A C 11
ATOM 2288 O O . TRP A 1 5 ? 8.374 3.283 -13.800 1.00 74.10 5 TRP A O 11
ATOM 2309 N N . SER A 1 6 ? 9.120 5.363 -14.224 1.00 63.11 6 SER A N 11
ATOM 2310 C CA . SER A 1 6 ? 10.060 4.934 -15.254 1.00 12.04 6 SER A CA 11
ATOM 2311 C C . SER A 1 6 ? 11.362 4.443 -14.630 1.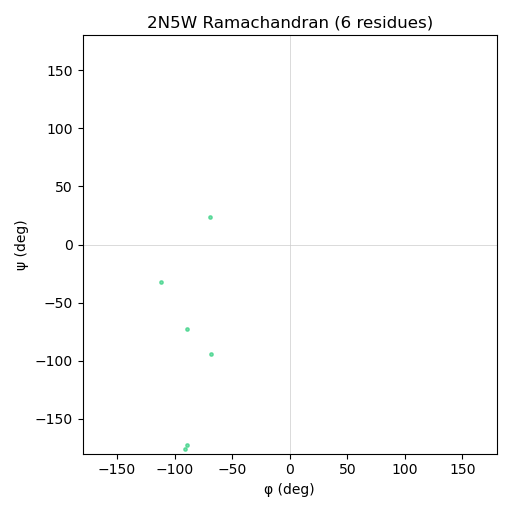00 24.43 6 SER A C 11
ATOM 2312 O O . SER A 1 6 ? 12.454 4.906 -14.841 1.00 42.12 6 SER A O 11
ATOM 2352 N N . PHE A 1 9 ? 8.830 -0.541 -9.965 1.00 33.32 9 PHE A N 11
ATOM 2353 C CA . PHE A 1 9 ? 8.078 -0.108 -8.792 1.00 63.45 9 PHE A CA 11
ATOM 2354 C C . PHE A 1 9 ? 8.897 -0.303 -7.520 1.00 11.25 9 PHE A C 11
ATOM 2355 O O . PHE A 1 9 ? 9.526 -1.342 -7.327 1.00 63.54 9 PHE A O 11
ATOM 2372 N N . GLU A 1 10 ? 8.883 0.706 -6.654 1.00 51.31 10 GLU A N 11
ATOM 2373 C CA . GLU A 1 10 ? 9.625 0.647 -5.400 1.00 61.23 10 GLU A CA 11
ATOM 2374 C C . GLU A 1 10 ? 8.684 0.415 -4.222 1.00 1.45 10 GLU A C 11
ATOM 2375 O O . GLU A 1 10 ? 9.086 -0.117 -3.187 1.00 3.43 10 GLU A O 11
ATOM 2387 N N . VAL A 1 11 ? 7.428 0.820 -4.386 1.00 25.31 11 VAL A N 11
ATOM 2388 C CA . VAL A 1 11 ? 6.429 0.657 -3.337 1.00 22.42 11 VAL A CA 11
ATOM 2389 C C . VAL A 1 11 ? 6.373 -0.787 -2.851 1.00 22.32 11 VAL A C 11
ATOM 2390 O O . VAL A 1 11 ? 6.046 -1.125 -1.744 1.00 21.43 11 VAL A O 11
ATOM 2422 N N . ALA A 1 13 ? 4.267 -2.943 -3.971 1.00 61.20 13 ALA A N 1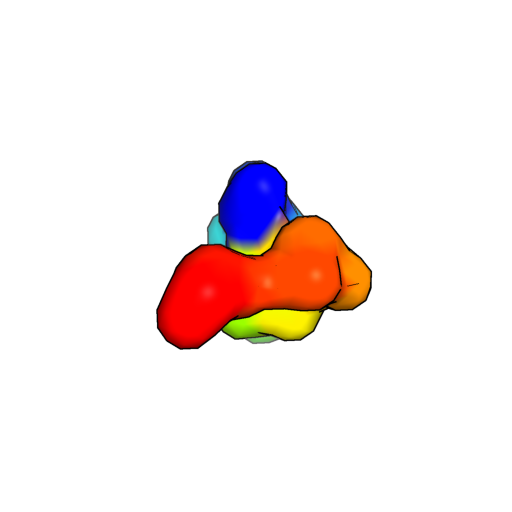1
ATOM 2423 C CA . ALA A 1 13 ? 2.845 -3.242 -3.859 1.00 51.11 13 ALA A CA 11
ATOM 2424 C C . ALA A 1 13 ? 2.385 -3.188 -2.406 1.00 42.21 13 ALA A C 11
ATOM 2425 O O . ALA A 1 13 ? 2.413 -4.196 -1.699 1.00 14.44 13 ALA A O 11
ATOM 2488 N N . GLY A 1 3 ? 7.139 6.019 -4.344 1.00 1.34 3 GLY A N 12
ATOM 2489 C CA . GLY A 1 3 ? 6.875 6.595 -5.650 1.00 24.44 3 GLY A CA 12
ATOM 2490 C C . GLY A 1 3 ? 8.127 6.709 -6.496 1.00 64.34 3 GLY A C 12
ATOM 2491 O O . GLY A 1 3 ? 9.138 7.252 -6.052 1.00 24.14 3 GLY A O 12
ATOM 2495 N N . SER A 1 4 ? 8.061 6.194 -7.720 1.00 63.20 4 SER A N 12
ATOM 2496 C CA . SER A 1 4 ? 9.200 6.235 -8.629 1.00 44.45 4 SER A CA 12
ATOM 2497 C C . SER A 1 4 ? 8.844 6.981 -9.912 1.00 64.22 4 SER A C 12
ATOM 2498 O O . SER A 1 4 ? 7.730 7.481 -10.063 1.00 72.12 4 SER A O 12
ATOM 2506 N N . TRP A 1 5 ? 9.799 7.050 -10.832 1.00 43.35 5 TRP A N 12
ATOM 2507 C CA . TRP A 1 5 ? 9.588 7.735 -12.103 1.00 74.51 5 TRP A CA 12
ATOM 2508 C C . TRP A 1 5 ? 8.965 6.795 -13.130 1.00 15.41 5 TRP A C 12
ATOM 2509 O O . TRP A 1 5 ? 7.788 6.923 -13.467 1.00 74.43 5 TRP A O 12
ATOM 2530 N N . SER A 1 6 ? 9.761 5.853 -13.623 1.00 71.53 6 SER A N 12
ATOM 2531 C CA . SER A 1 6 ? 9.287 4.894 -14.615 1.00 24.11 6 SER A CA 12
ATOM 2532 C C . SER A 1 6 ? 8.048 4.160 -14.112 1.00 70.23 6 SER A C 12
ATOM 2533 O O . SER A 1 6 ? 7.527 4.327 -13.039 1.00 10.31 6 SER A O 12
ATOM 2573 N N . PHE A 1 9 ? 8.382 -0.471 -10.006 1.00 24.13 9 PHE A N 12
ATOM 2574 C CA . PHE A 1 9 ? 7.857 -0.411 -8.647 1.00 21.13 9 PHE A CA 12
ATOM 2575 C C . PHE A 1 9 ? 8.927 0.070 -7.671 1.00 20.22 9 PHE A C 12
ATOM 2576 O O . PHE A 1 9 ? 10.088 -0.328 -7.762 1.00 32.14 9 PHE A O 12
ATOM 2593 N N . GLU A 1 10 ? 8.526 0.929 -6.739 1.00 23.34 10 GLU A N 12
ATOM 2594 C CA . GLU A 1 10 ? 9.451 1.465 -5.747 1.00 30.02 10 GLU A CA 12
ATOM 2595 C C . GLU A 1 10 ? 8.978 1.144 -4.332 1.00 14.10 10 GLU A C 12
ATOM 2596 O O . GLU A 1 10 ? 9.785 0.903 -3.435 1.00 3.23 10 GLU A O 12
ATOM 2608 N N . VAL A 1 11 ? 7.662 1.144 -4.140 1.00 62.53 11 VAL A N 12
ATOM 2609 C CA . VAL A 1 11 ? 7.080 0.852 -2.836 1.00 11.13 11 VAL A CA 12
ATOM 2610 C C . VAL A 1 11 ? 7.630 -0.451 -2.267 1.00 1.00 11 VAL A C 12
ATOM 2611 O O . VAL A 1 11 ? 7.819 -0.662 -1.098 1.00 21.50 11 VAL A O 12
ATOM 2643 N N . ALA A 1 13 ? 6.177 -2.968 -1.763 1.00 73.44 13 ALA A N 12
ATOM 2644 C CA . ALA A 1 13 ? 5.187 -3.461 -0.814 1.00 13.34 13 ALA A CA 12
ATOM 2645 C C . ALA A 1 13 ? 5.587 -3.126 0.619 1.00 14.34 13 ALA A C 12
ATOM 2646 O O . ALA A 1 13 ? 6.412 -3.814 1.221 1.00 44.15 13 ALA A O 12
ATOM 2709 N N . GLY A 1 3 ? 6.206 5.492 -5.327 1.00 13.04 3 GLY A N 13
ATOM 2710 C CA . GLY A 1 3 ? 6.347 5.337 -6.763 1.00 35.04 3 GLY A CA 13
ATOM 2711 C C . GLY A 1 3 ? 7.622 5.963 -7.291 1.00 52.21 3 GLY A C 13
ATOM 2712 O O . GLY A 1 3 ? 7.826 7.171 -7.167 1.00 22.33 3 GLY A O 13
ATOM 2716 N N . SER A 1 4 ? 8.483 5.140 -7.881 1.00 52.44 4 SER A N 13
ATOM 2717 C CA . SER A 1 4 ? 9.748 5.620 -8.426 1.00 32.12 4 SER A CA 13
ATOM 2718 C C . SER A 1 4 ? 9.517 6.456 -9.681 1.00 71.20 4 SER A C 13
ATOM 2719 O O . SER A 1 4 ? 8.382 6.805 -10.008 1.00 24.45 4 SER A O 13
ATOM 2727 N N . TRP A 1 5 ? 10.601 6.773 -10.380 1.00 14.21 5 TRP A N 13
ATOM 2728 C CA . TRP A 1 5 ? 10.517 7.568 -11.600 1.00 3.42 5 TRP A CA 13
ATOM 2729 C C . TRP A 1 5 ? 10.261 6.680 -12.812 1.00 54.32 5 TRP A C 13
ATOM 2730 O O . TRP A 1 5 ? 9.161 6.671 -13.365 1.00 14.23 5 TRP A O 13
ATOM 2751 N N . SER A 1 6 ? 11.282 5.934 -13.221 1.00 50.40 6 SER A N 13
ATOM 2752 C CA . SER A 1 6 ? 11.167 5.045 -14.371 1.00 0.11 6 SER A CA 13
ATOM 2753 C C . SER A 1 6 ? 10.104 3.978 -14.128 1.00 25.51 6 SER A C 13
ATOM 2754 O O . SER A 1 6 ? 9.532 3.790 -13.085 1.00 14.02 6 SER A O 13
ATOM 2794 N N . PHE A 1 9 ? 7.896 -0.532 -9.977 1.00 23.54 9 PHE A N 13
ATOM 2795 C CA . PHE A 1 9 ? 7.529 0.100 -8.715 1.00 50.21 9 PHE A CA 13
ATOM 2796 C C . PHE A 1 9 ? 8.762 0.349 -7.852 1.00 45.21 9 PHE A C 13
ATOM 2797 O O . PHE A 1 9 ? 9.894 0.200 -8.312 1.00 21.43 9 PHE A O 13
ATOM 2814 N N . GLU A 1 10 ? 8.534 0.731 -6.599 1.00 73.43 10 GLU A N 13
ATOM 2815 C CA . GLU A 1 10 ? 9.626 1.002 -5.673 1.00 24.05 10 GLU A CA 13
ATOM 2816 C C . GLU A 1 10 ? 9.309 0.457 -4.283 1.00 21.01 10 GLU A C 13
ATOM 2817 O O . GLU A 1 10 ? 10.129 -0.226 -3.669 1.00 45.33 10 GLU A O 13
ATOM 2829 N N . VAL A 1 11 ? 8.113 0.764 -3.792 1.00 54.41 11 VAL A N 13
ATOM 2830 C CA . VAL A 1 11 ? 7.686 0.306 -2.476 1.00 35.14 11 VAL A CA 13
ATOM 2831 C C . VAL A 1 11 ? 7.866 -1.201 -2.333 1.00 63.23 11 VAL A C 13
ATOM 2832 O O . VAL A 1 11 ? 8.083 -1.770 -1.296 1.00 33.32 11 VAL A O 13
ATOM 2864 N N . ALA A 1 13 ? 5.515 -3.233 -2.773 1.00 43.32 13 ALA A N 13
ATOM 2865 C CA . ALA A 1 13 ? 4.281 -3.679 -2.139 1.00 52.24 13 ALA A CA 13
ATOM 2866 C C . ALA A 1 13 ? 4.528 -4.109 -0.697 1.00 42.25 13 ALA A C 13
ATOM 2867 O O . ALA A 1 13 ? 4.124 -5.197 -0.286 1.00 54.10 13 ALA A O 13
ATOM 2930 N N . GLY A 1 3 ? 6.099 4.912 -4.294 1.00 54.24 3 GLY A N 14
ATOM 2931 C CA . GLY A 1 3 ? 5.530 5.227 -5.592 1.00 12.22 3 GLY A CA 14
ATOM 2932 C C . GLY A 1 3 ? 6.437 6.113 -6.423 1.00 31.40 3 GLY A C 14
ATOM 2933 O O . GLY A 1 3 ? 6.799 7.211 -6.002 1.00 2.11 3 GLY A O 14
ATOM 2937 N N . SER A 1 4 ? 6.806 5.634 -7.607 1.00 22.44 4 SER A N 14
ATOM 2938 C CA . SER A 1 4 ? 7.681 6.387 -8.497 1.00 5.01 4 SER A CA 14
ATOM 2939 C C . SER A 1 4 ? 6.967 6.726 -9.802 1.00 3.34 4 SER A C 14
ATOM 2940 O O . SER A 1 4 ? 5.788 6.418 -9.975 1.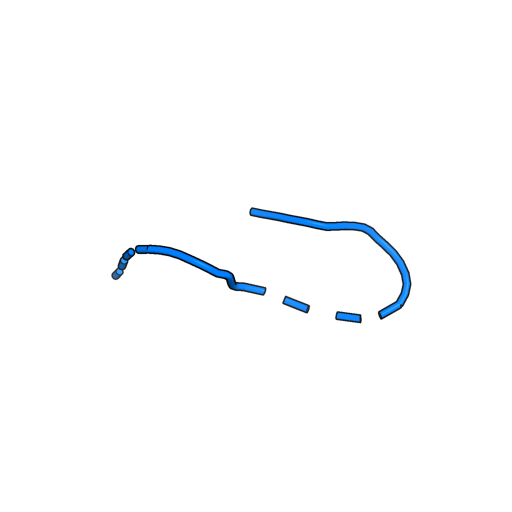00 22.13 4 SER A O 14
ATOM 2948 N N . TRP A 1 5 ? 7.690 7.363 -10.716 1.00 22.12 5 TRP A N 14
ATOM 2949 C CA . TRP A 1 5 ? 7.127 7.745 -12.006 1.00 35.23 5 TRP A CA 14
ATOM 2950 C C . TRP A 1 5 ? 7.318 6.635 -13.034 1.00 1.15 5 TRP A C 14
ATOM 2951 O O . TRP A 1 5 ? 6.364 5.955 -13.411 1.00 63.13 5 TRP A O 14
ATOM 2972 N N . SER A 1 6 ? 8.557 6.457 -13.482 1.00 54.33 6 SER A N 14
ATOM 2973 C CA . SER A 1 6 ? 8.872 5.432 -14.470 1.00 31.43 6 SER A CA 14
ATOM 2974 C C . SER A 1 6 ? 8.380 4.063 -14.008 1.00 1.33 6 SER A C 14
ATOM 2975 O O . SER A 1 6 ? 7.948 3.812 -12.911 1.00 40.44 6 SER A O 14
ATOM 3015 N N . PHE A 1 9 ? 9.070 -1.285 -9.697 1.00 24.32 9 PHE A N 14
ATOM 3016 C CA . PHE A 1 9 ? 8.349 -1.162 -8.435 1.00 42.34 9 PHE A CA 14
ATOM 3017 C C . PHE A 1 9 ? 9.179 -0.399 -7.407 1.00 0.20 9 PHE A C 14
ATOM 3018 O O . PHE A 1 9 ? 10.358 -0.689 -7.207 1.00 71.24 9 PHE A O 14
ATOM 3035 N N . GLU A 1 10 ? 8.554 0.579 -6.758 1.00 74.51 10 GLU A N 14
ATOM 3036 C CA . GLU A 1 10 ? 9.235 1.384 -5.751 1.00 53.14 10 GLU A CA 14
ATOM 3037 C C . GLU A 1 10 ? 8.559 1.240 -4.391 1.00 24.43 10 GLU A C 14
ATOM 3038 O O . GLU A 1 10 ? 9.212 1.315 -3.350 1.00 4.12 10 GLU A O 14
ATOM 3050 N N . VAL A 1 11 ? 7.247 1.032 -4.407 1.00 75.23 11 VAL A N 14
ATOM 3051 C CA . VAL A 1 11 ? 6.482 0.876 -3.176 1.00 15.11 11 VAL A CA 14
ATOM 3052 C C . VAL A 1 11 ? 7.106 -0.180 -2.271 1.00 12.01 11 VAL A C 14
ATOM 3053 O O . VAL A 1 11 ? 7.100 -0.142 -1.069 1.00 3.15 11 VAL A O 14
ATOM 3085 N N . ALA A 1 13 ? 5.982 -2.793 -1.492 1.00 63.20 13 ALA A N 14
ATOM 3086 C CA . ALA A 1 13 ? 4.916 -3.286 -0.629 1.00 70.43 13 ALA A CA 14
ATOM 3087 C C . ALA A 1 13 ? 5.111 -2.816 0.808 1.00 22.42 13 ALA A C 14
ATOM 3088 O O . ALA A 1 13 ? 4.816 -3.546 1.755 1.00 33.14 13 ALA A O 14
ATOM 3151 N N . GLY A 1 3 ? 6.605 4.579 -4.790 1.00 53.11 3 GLY A N 15
ATOM 3152 C CA . GLY A 1 3 ? 6.376 4.396 -6.211 1.00 41.35 3 GLY A CA 15
ATOM 3153 C C . GLY A 1 3 ? 7.602 4.720 -7.042 1.00 51.33 3 GLY A C 15
ATOM 3154 O O . GLY A 1 3 ? 8.292 5.707 -6.785 1.00 34.23 3 GLY A O 15
ATOM 3158 N N . SER A 1 4 ? 7.875 3.887 -8.041 1.00 41.01 4 SER A N 15
ATOM 3159 C CA . SER A 1 4 ? 9.030 4.087 -8.909 1.00 74.22 4 SER A CA 15
ATOM 3160 C C . SER A 1 4 ? 8.932 5.420 -9.645 1.00 74.53 4 SER A C 15
ATOM 3161 O O . SER A 1 4 ? 8.073 6.248 -9.340 1.00 64.34 4 SER A O 15
ATOM 3169 N N . TRP A 1 5 ? 9.817 5.618 -10.615 1.00 53.52 5 TRP A N 15
ATOM 3170 C CA . TRP A 1 5 ? 9.831 6.851 -11.396 1.00 31.52 5 TRP A CA 15
ATOM 3171 C C . TRP A 1 5 ? 8.909 6.740 -12.605 1.00 34.32 5 TRP A C 15
ATOM 3172 O O . TRP A 1 5 ? 7.838 7.347 -12.638 1.00 45.05 5 TRP A O 15
ATOM 3193 N N . SER A 1 6 ? 9.330 5.960 -13.596 1.00 10.42 6 SER A N 15
ATOM 3194 C CA . SER A 1 6 ? 8.542 5.773 -14.809 1.00 5.23 6 SER A CA 15
ATOM 3195 C C . SER A 1 6 ? 7.457 4.723 -14.595 1.00 31.21 6 SER A C 15
ATOM 3196 O O . SER A 1 6 ? 6.278 4.950 -14.498 1.00 33.02 6 SER A O 15
ATOM 3236 N N . PHE A 1 9 ? 7.391 -0.406 -9.118 1.00 65.10 9 PHE A N 15
ATOM 3237 C CA . PHE A 1 9 ? 7.307 0.222 -7.805 1.00 10.32 9 PHE A CA 15
ATOM 3238 C C . PHE A 1 9 ? 8.693 0.605 -7.295 1.00 23.44 9 PHE A C 15
ATOM 3239 O O . PHE A 1 9 ? 9.693 0.422 -7.988 1.00 70.52 9 PHE A O 15
ATOM 3256 N N . GLU A 1 10 ? 8.743 1.137 -6.078 1.00 4.24 10 GLU A N 15
ATOM 3257 C CA . GLU A 1 10 ? 10.007 1.547 -5.475 1.00 75.21 10 GLU A CA 15
ATOM 3258 C C . GLU A 1 10 ? 10.098 1.073 -4.028 1.00 31.44 10 GLU A C 15
ATOM 3259 O O . GLU A 1 10 ? 11.149 0.615 -3.577 1.00 55.24 10 GLU A O 15
ATOM 3271 N N . VAL A 1 11 ? 8.989 1.186 -3.303 1.00 24.12 11 VAL A N 15
ATOM 3272 C CA . VAL A 1 11 ? 8.943 0.769 -1.906 1.00 71.25 11 VAL A CA 15
ATOM 3273 C C . VAL A 1 11 ? 9.293 -0.708 -1.762 1.00 41.11 11 VAL A C 15
ATOM 3274 O O . VAL A 1 11 ? 9.783 -1.203 -0.781 1.00 72.13 11 VAL A O 15
ATOM 3306 N N . ALA A 1 13 ? 6.994 -2.967 -1.827 1.00 33.20 13 ALA A N 15
ATOM 3307 C CA . ALA A 1 13 ? 5.889 -3.495 -1.037 1.00 34.32 13 ALA A CA 15
ATOM 3308 C C . ALA A 1 13 ? 6.326 -3.782 0.396 1.00 71.44 13 ALA A C 15
ATOM 3309 O O . ALA A 1 13 ? 6.153 -4.894 0.896 1.00 21.34 13 ALA A O 15
ATOM 3372 N N . GLY A 1 3 ? 6.689 5.007 -4.680 1.00 13.03 3 GLY A N 16
ATOM 3373 C CA . GLY A 1 3 ? 6.318 5.463 -6.007 1.00 23.32 3 GLY A CA 16
ATOM 3374 C C . GLY A 1 3 ? 7.411 6.282 -6.665 1.00 21.53 3 GLY A C 16
ATOM 3375 O O . GLY A 1 3 ? 8.024 7.137 -6.027 1.00 3.23 3 GLY A O 16
ATOM 3379 N N . SER A 1 4 ? 7.657 6.018 -7.944 1.00 50.21 4 SER A N 16
ATOM 3380 C CA . SER A 1 4 ? 8.688 6.734 -8.687 1.00 75.45 4 SER A CA 16
ATOM 3381 C C . SER A 1 4 ? 8.169 7.166 -10.056 1.00 1.14 4 SER A C 16
ATOM 3382 O O . SER A 1 4 ? 6.995 6.979 -10.374 1.00 14.43 4 SER A O 16
ATOM 3390 N N . TRP A 1 5 ? 9.053 7.745 -10.860 1.00 62.31 5 TRP A N 16
ATOM 3391 C CA . TRP A 1 5 ? 8.686 8.204 -12.195 1.00 12.54 5 TRP A CA 16
ATOM 3392 C C . TRP A 1 5 ? 8.858 7.090 -13.221 1.00 4.21 5 TRP A C 16
ATOM 3393 O O . TRP A 1 5 ? 7.879 6.533 -13.717 1.00 0.33 5 TRP A O 16
ATOM 3414 N N . SER A 1 6 ? 10.109 6.770 -13.535 1.00 65.44 6 SER A N 16
ATOM 3415 C CA . SER A 1 6 ? 10.410 5.724 -14.506 1.00 74.40 6 SER A CA 16
ATOM 3416 C C . SER A 1 6 ? 9.733 4.412 -14.118 1.00 3.20 6 SER A C 16
ATOM 3417 O O . SER A 1 6 ? 9.357 4.124 -13.010 1.00 54.14 6 SER A O 16
ATOM 3457 N N . PHE A 1 9 ? 8.917 -0.854 -9.787 1.00 20.22 9 PHE A N 16
ATOM 3458 C CA . PHE A 1 9 ? 8.096 -0.714 -8.590 1.00 31.11 9 PHE A CA 16
ATOM 3459 C C . PHE A 1 9 ? 8.925 -0.195 -7.419 1.00 24.31 9 PHE A C 16
ATOM 3460 O O . PHE A 1 9 ? 10.013 -0.701 -7.143 1.00 74.44 9 PHE A O 16
ATOM 3477 N N . GLU A 1 10 ? 8.403 0.818 -6.735 1.00 24.25 10 GLU A N 16
ATOM 3478 C CA . GLU A 1 10 ? 9.096 1.406 -5.594 1.00 44.14 10 GLU A CA 16
ATOM 3479 C C . GLU A 1 10 ? 8.286 1.227 -4.314 1.00 11.42 10 GLU A C 16
ATOM 3480 O O . GLU A 1 10 ? 8.843 1.161 -3.218 1.00 35.33 10 GLU A O 16
ATOM 3492 N N . VAL A 1 11 ? 6.967 1.151 -4.461 1.00 0.11 11 VAL A N 16
ATOM 3493 C CA . VAL A 1 11 ? 6.079 0.980 -3.317 1.00 71.34 11 VAL A CA 16
ATOM 3494 C C . VAL A 1 11 ? 6.491 -0.224 -2.477 1.00 75.13 11 VAL A C 16
ATOM 3495 O O . VAL A 1 11 ? 6.287 -0.338 -1.297 1.00 44.41 11 VAL A O 16
ATOM 3527 N N . ALA A 1 13 ? 5.116 -2.833 -2.340 1.00 40.20 13 ALA A N 16
ATOM 3528 C CA . ALA A 1 13 ? 3.879 -3.389 -1.806 1.00 2.14 13 ALA A CA 16
ATOM 3529 C C . ALA A 1 13 ? 3.682 -2.988 -0.348 1.00 21.35 13 ALA A C 16
ATOM 3530 O O . ALA A 1 13 ? 4.628 -2.581 0.328 1.00 64.52 13 ALA A O 16
ATOM 3593 N N . GLY A 1 3 ? 6.966 4.870 -5.039 1.00 32.24 3 GLY A N 17
ATOM 3594 C CA . GLY A 1 3 ? 6.797 4.734 -6.473 1.00 71.55 3 GLY A CA 17
ATOM 3595 C C . GLY A 1 3 ? 8.059 5.074 -7.241 1.00 11.32 3 GLY A C 17
ATOM 3596 O O . GLY A 1 3 ? 8.709 6.082 -6.964 1.00 13.40 3 GLY A O 17
ATOM 3600 N N . SER A 1 4 ? 8.408 4.231 -8.207 1.00 21.10 4 SER A N 17
ATOM 3601 C CA . SER A 1 4 ? 9.604 4.445 -9.013 1.00 63.11 4 SER A CA 17
ATOM 3602 C C . SER A 1 4 ? 9.520 5.768 -9.769 1.00 24.41 4 SER A C 17
ATOM 3603 O O . SER A 1 4 ? 8.620 6.574 -9.533 1.00 65.30 4 SER A O 17
ATOM 3611 N N . TRP A 1 5 ? 10.465 5.983 -10.678 1.00 35.23 5 TRP A N 17
ATOM 3612 C CA . TRP A 1 5 ? 10.498 7.208 -11.469 1.00 64.40 5 TRP A CA 17
ATOM 3613 C C . TRP A 1 5 ? 9.646 7.068 -12.726 1.00 25.43 5 TRP A C 17
ATOM 3614 O O . TRP A 1 5 ? 8.568 7.653 -12.824 1.00 32.52 5 TRP A O 17
ATOM 3635 N N . SER A 1 6 ? 10.137 6.289 -13.685 1.00 23.25 6 SER A N 17
ATOM 3636 C CA . SER A 1 6 ? 9.422 6.075 -14.937 1.00 14.20 6 SER A CA 17
ATOM 3637 C C . SER A 1 6 ? 8.331 5.022 -14.767 1.00 24.52 6 SER A C 17
ATOM 3638 O O . SER A 1 6 ? 7.147 5.243 -14.741 1.00 23.41 6 SER A O 17
ATOM 3678 N N . PHE A 1 9 ? 8.029 -0.341 -9.370 1.00 1.33 9 PHE A N 17
ATOM 3679 C CA . PHE A 1 9 ? 7.847 0.217 -8.035 1.00 11.12 9 PHE A CA 17
ATOM 3680 C C . PHE A 1 9 ? 9.178 0.302 -7.294 1.00 44.04 9 PHE A C 17
ATOM 3681 O O . PHE A 1 9 ? 10.206 -0.157 -7.791 1.00 44.22 9 PHE A O 17
ATOM 3698 N N . GLU A 1 10 ? 9.150 0.893 -6.104 1.00 21.22 10 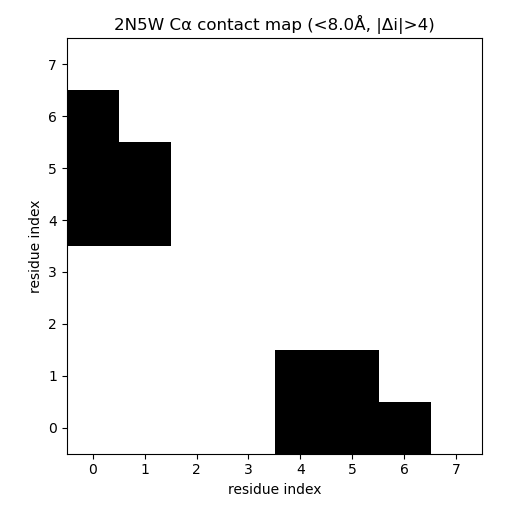GLU A N 17
ATOM 3699 C CA . GLU A 1 10 ? 10.355 1.039 -5.296 1.00 10.24 10 GLU A CA 17
ATOM 3700 C C . GLU A 1 10 ? 10.138 0.486 -3.890 1.00 60.43 10 GLU A C 17
ATOM 3701 O O . GLU A 1 10 ? 11.031 -0.131 -3.309 1.00 3.42 10 GLU A O 17
ATOM 3713 N N . VAL A 1 11 ? 8.945 0.710 -3.350 1.00 14.43 11 VAL A N 17
ATOM 3714 C CA . VAL A 1 11 ? 8.609 0.234 -2.013 1.00 52.41 11 VAL A CA 17
ATOM 3715 C C . VAL A 1 11 ? 8.730 -1.283 -1.924 1.00 10.35 11 VAL A C 17
ATOM 3716 O O . VAL A 1 11 ? 8.983 -1.892 -0.917 1.00 55.52 11 VAL A O 17
ATOM 3748 N N . ALA A 1 13 ? 6.209 -3.247 -2.426 1.00 73.31 13 ALA A N 17
ATOM 3749 C CA . ALA A 1 13 ? 4.978 -3.664 -1.765 1.00 24.41 13 ALA A CA 17
ATOM 3750 C C . ALA A 1 13 ? 5.245 -4.086 -0.324 1.00 3.11 13 ALA A C 17
ATOM 3751 O O . ALA A 1 13 ? 4.545 -4.938 0.223 1.00 34.24 13 ALA A O 17
ATOM 3814 N N . GLY A 1 3 ? 6.686 5.954 -4.093 1.00 33.31 3 GLY A N 18
ATOM 3815 C CA . GLY A 1 3 ? 6.258 6.456 -5.386 1.00 2.04 3 GLY A CA 18
ATOM 3816 C C . GLY A 1 3 ? 7.279 6.195 -6.476 1.00 33.55 3 GLY A C 18
ATOM 3817 O O . GLY A 1 3 ? 8.412 6.669 -6.401 1.00 22.43 3 GLY A O 18
ATOM 3821 N N . SER A 1 4 ? 6.877 5.436 -7.491 1.00 11.43 4 SER A N 18
ATOM 3822 C CA . SER A 1 4 ? 7.767 5.108 -8.598 1.00 74.23 4 SER A CA 18
ATOM 3823 C C . SER A 1 4 ? 7.336 5.827 -9.873 1.00 10.21 4 SER A C 18
ATOM 3824 O O . SER A 1 4 ? 6.147 6.046 -10.103 1.00 53.22 4 SER A O 18
ATOM 3832 N N . TRP A 1 5 ? 8.312 6.192 -10.697 1.00 35.21 5 TRP A N 18
ATOM 3833 C CA . TRP A 1 5 ? 8.034 6.887 -11.949 1.00 24.11 5 TRP A CA 18
ATOM 3834 C C . TRP A 1 5 ? 7.907 5.899 -13.103 1.00 73.02 5 TRP A C 18
ATOM 3835 O O . TRP A 1 5 ? 6.810 5.658 -13.607 1.00 70.33 5 TRP A O 18
ATOM 3856 N N . SER A 1 6 ? 9.034 5.330 -13.517 1.00 44.12 6 SER A N 18
ATOM 3857 C CA . SER A 1 6 ? 9.048 4.371 -14.615 1.00 63.51 6 SER A CA 18
ATOM 3858 C C . SER A 1 6 ? 8.101 3.208 -14.333 1.00 3.13 6 SER A C 18
ATOM 3859 O O . SER A 1 6 ? 7.362 3.127 -13.385 1.00 53.01 6 SER A O 18
ATOM 3899 N N . PHE A 1 9 ? 8.789 -0.444 -9.668 1.00 64.01 9 PHE A N 18
ATOM 3900 C CA . PHE A 1 9 ? 8.162 0.043 -8.445 1.00 54.34 9 PHE A CA 18
ATOM 3901 C C . PHE A 1 9 ? 9.213 0.501 -7.439 1.00 64.11 9 PHE A C 18
ATOM 3902 O O . PHE A 1 9 ? 10.302 -0.067 -7.363 1.00 21.34 9 PHE A O 18
ATOM 3919 N N . GLU A 1 10 ? 8.879 1.532 -6.670 1.00 13.31 10 GLU A N 18
ATOM 3920 C CA . GLU A 1 10 ? 9.795 2.067 -5.669 1.00 53.24 10 GLU A CA 18
ATOM 3921 C C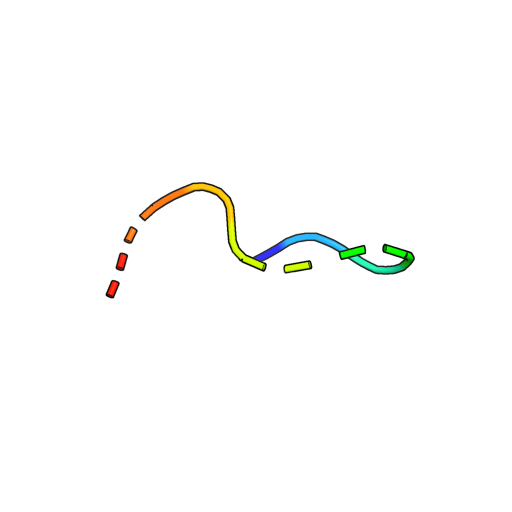 . GLU A 1 10 ? 9.233 1.882 -4.263 1.00 31.32 10 GLU A C 18
ATOM 3922 O O . GLU A 1 10 ? 9.978 1.856 -3.283 1.00 12.41 10 GLU A O 18
ATOM 3934 N N . V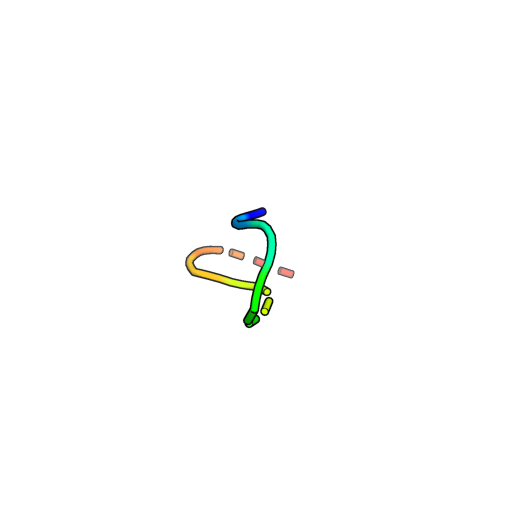AL A 1 11 ? 7.913 1.753 -4.171 1.00 60.23 11 VAL A N 18
ATOM 3935 C CA . VAL A 1 11 ? 7.250 1.569 -2.886 1.00 1.12 11 VAL A CA 18
ATOM 3936 C C . VAL A 1 11 ? 7.884 0.427 -2.099 1.00 12.52 11 VAL A C 18
ATOM 3937 O O . VAL A 1 11 ? 7.921 0.361 -0.898 1.00 72.33 11 VAL A O 18
ATOM 3969 N N . ALA A 1 13 ? 6.713 -2.582 -2.109 1.00 12.43 13 ALA A N 18
ATOM 3970 C CA . ALA A 1 13 ? 5.584 -3.318 -1.553 1.00 41.21 13 ALA A CA 18
ATOM 3971 C C . ALA A 1 13 ? 5.415 -3.024 -0.066 1.00 44.23 13 ALA A C 18
ATOM 3972 O O . ALA A 1 13 ? 5.343 -3.941 0.753 1.00 3.52 13 ALA A O 18
ATOM 4035 N N . GLY A 1 3 ? 7.932 5.368 -4.861 1.00 54.13 3 GLY A N 19
ATOM 4036 C CA . GLY A 1 3 ? 7.531 5.896 -6.152 1.00 55.12 3 GLY A CA 19
ATOM 4037 C C . GLY A 1 3 ? 8.255 5.226 -7.303 1.00 0.31 3 GLY A C 19
ATOM 4038 O O . GLY A 1 3 ? 8.072 4.035 -7.552 1.00 34.25 3 GLY A O 19
ATOM 4042 N N . SER A 1 4 ? 9.079 5.994 -8.008 1.00 45.23 4 SER A N 19
ATOM 4043 C CA . SER A 1 4 ? 9.830 5.469 -9.143 1.00 0.21 4 SER A CA 19
ATOM 4044 C C . SER A 1 4 ? 8.889 4.891 -10.196 1.00 24.13 4 SER A C 19
ATOM 4045 O O . SER A 1 4 ? 8.470 3.737 -10.102 1.00 42.25 4 SER A O 19
ATOM 4053 N N . TRP A 1 5 ? 8.562 5.701 -11.196 1.00 64.21 5 TRP A N 19
ATOM 4054 C CA . TRP A 1 5 ? 7.671 5.270 -12.267 1.00 41.54 5 TRP A CA 19
ATOM 4055 C C . TRP A 1 5 ? 8.451 4.579 -13.380 1.00 44.31 5 TRP A C 19
ATOM 4056 O O . TRP A 1 5 ? 8.377 3.361 -13.539 1.00 30.15 5 TRP A O 19
ATOM 4077 N N . SER A 1 6 ? 9.200 5.365 -14.148 1.00 75.45 6 SER A N 19
ATOM 4078 C CA . SER A 1 6 ? 9.991 4.828 -15.249 1.00 60.51 6 SER A CA 19
ATOM 4079 C C . SER A 1 6 ? 11.315 4.263 -14.742 1.00 14.43 6 SER A C 19
ATOM 4080 O O . SER A 1 6 ? 12.408 4.645 -15.075 1.00 13.42 6 SER A O 19
ATOM 4120 N N . PHE A 1 9 ? 8.870 -0.867 -10.186 1.00 61.05 9 PHE A N 19
ATOM 4121 C CA . PHE A 1 9 ? 8.111 -0.489 -9.000 1.00 40.12 9 PHE A CA 19
ATOM 4122 C C . PHE A 1 9 ? 8.930 -0.721 -7.734 1.00 32.23 9 PHE A C 19
ATOM 4123 O O . PHE A 1 9 ? 9.568 -1.762 -7.577 1.00 53.34 9 PHE A O 19
ATOM 4140 N N . GLU A 1 10 ? 8.906 0.257 -6.833 1.00 63.52 10 GLU A N 19
ATOM 4141 C CA . GLU A 1 10 ? 9.648 0.159 -5.581 1.00 55.13 10 GLU A CA 19
ATOM 4142 C C . GLU A 1 10 ? 8.698 0.143 -4.387 1.00 1.23 10 GLU A C 19
ATOM 4143 O O . GLU A 1 10 ? 9.039 -0.358 -3.315 1.00 51.11 10 GLU A O 19
ATOM 4155 N N . VAL A 1 11 ? 7.505 0.696 -4.579 1.00 53.33 11 VAL A N 19
ATOM 4156 C CA . VAL A 1 11 ? 6.505 0.746 -3.519 1.00 60.12 11 VAL A CA 19
ATOM 4157 C C . VAL A 1 11 ? 6.286 -0.632 -2.906 1.00 33.43 11 VAL A C 19
ATOM 4158 O O . VAL A 1 11 ? 5.957 -0.830 -1.766 1.00 20.44 11 VAL A O 19
ATOM 4190 N N . ALA A 1 13 ? 3.917 -2.355 -3.187 1.00 71.11 13 ALA A N 19
ATOM 4191 C CA . ALA A 1 13 ? 2.535 -2.381 -2.724 1.00 51.54 13 ALA A CA 19
ATOM 4192 C C . ALA A 1 13 ? 2.462 -2.259 -1.206 1.00 61.20 13 ALA A C 19
ATOM 4193 O O . ALA A 1 13 ? 1.708 -2.980 -0.552 1.00 32.24 13 ALA A O 19
ATOM 4256 N N . GLY A 1 3 ? 6.191 4.610 -5.156 1.00 53.45 3 GLY A N 20
ATOM 4257 C CA . GLY A 1 3 ? 5.323 4.975 -6.261 1.00 45.53 3 GLY A CA 20
ATOM 4258 C C . GLY A 1 3 ? 6.064 5.710 -7.361 1.00 71.24 3 GLY A C 20
ATOM 4259 O O . GLY A 1 3 ? 5.678 6.812 -7.750 1.00 0.21 3 GLY A O 20
ATOM 4263 N N . SER A 1 4 ? 7.132 5.099 -7.864 1.00 30.51 4 SER A N 20
ATOM 4264 C CA . SER A 1 4 ? 7.932 5.704 -8.922 1.00 71.11 4 SER A CA 20
ATOM 4265 C C . SER A 1 4 ? 7.310 5.442 -10.291 1.00 1.15 4 SER A C 20
ATOM 4266 O O . SER A 1 4 ? 6.449 4.575 -10.437 1.00 72.11 4 SER A O 20
ATOM 4274 N N . TRP A 1 5 ? 7.753 6.198 -11.289 1.00 30.14 5 TRP A N 20
ATOM 4275 C CA . TRP A 1 5 ? 7.240 6.048 -12.646 1.00 4.51 5 TRP A CA 20
ATOM 4276 C C . TRP A 1 5 ? 8.056 5.023 -13.426 1.00 0.40 5 TRP A C 20
ATOM 4277 O O . TRP A 1 5 ? 7.592 3.913 -13.683 1.00 32.30 5 TRP A O 20
ATOM 4298 N N . SER A 1 6 ? 9.274 5.403 -13.800 1.00 73.01 6 SER A N 20
ATOM 4299 C CA . SER A 1 6 ? 10.153 4.517 -14.554 1.00 74.04 6 SER A CA 20
ATOM 4300 C C . SER A 1 6 ? 10.621 3.351 -13.689 1.00 42.01 6 SER A C 20
ATOM 4301 O O . SER A 1 6 ? 10.653 3.347 -12.485 1.00 23.43 6 SER A O 20
ATOM 4341 N N . PHE A 1 9 ? 7.284 0.108 -10.107 1.00 24.24 9 PHE A N 20
ATOM 4342 C CA . PHE A 1 9 ? 7.116 0.673 -8.773 1.00 31.32 9 PHE A CA 20
ATOM 4343 C C . PHE A 1 9 ? 8.202 0.168 -7.827 1.00 42.24 9 PHE A C 20
ATOM 4344 O O . PHE A 1 9 ? 8.656 -0.970 -7.938 1.00 73.24 9 PHE A O 20
ATOM 4361 N N . GLU A 1 10 ? 8.614 1.025 -6.898 1.00 64.02 10 GLU A N 20
ATOM 4362 C CA . GLU A 1 10 ? 9.648 0.667 -5.934 1.00 63.45 10 GLU A CA 20
ATOM 4363 C C . GLU A 1 10 ? 9.091 0.664 -4.514 1.00 13.10 10 GLU A C 20
ATOM 4364 O O . GLU A 1 10 ? 9.821 0.885 -3.548 1.00 0.41 10 GLU A O 20
ATOM 4376 N N . VAL A 1 11 ? 7.791 0.413 -4.395 1.00 71.52 11 VAL A N 20
ATOM 4377 C CA . VAL A 1 11 ? 7.134 0.380 -3.094 1.00 2.41 11 VAL A CA 20
ATOM 4378 C C . VAL A 1 11 ? 7.629 -0.794 -2.257 1.00 44.12 11 VAL A C 20
ATOM 4379 O O . VAL A 1 11 ? 7.610 -0.835 -1.055 1.00 73.22 11 VAL A O 20
ATOM 4411 N N . ALA A 1 13 ? 6.214 -3.314 -1.700 1.00 1.41 13 ALA A N 20
ATOM 4412 C CA . ALA A 1 13 ? 5.074 -3.763 -0.911 1.00 12.33 13 ALA A CA 20
ATOM 4413 C C . ALA A 1 13 ? 5.192 -3.301 0.538 1.00 44.54 13 ALA A C 20
ATOM 4414 O O . ALA A 1 13 ? 5.592 -4.069 1.414 1.00 53.24 13 ALA A O 20
#

Secondary structure (DSSP, 8-state):
--------

B-factor: mean 37.74, std 23.85, range [0.21, 75.54]

Solvent-accessible surface area: 1652 Å² total